Protein AF-A0A847L343-F1 (afdb_monomer_lite)

Secondary structure (DSSP, 8-state):
-HHHHHHHHHHHHHHHHHHHHHHHHIIIIISS--HHHHHHHHHHHHHHHHHHHHHHHHTT----HHHHHHHHHHHHHTT--

Foldseek 3Di:
DPPVVVVVVVVVVVLVVLLVVLQVCCVPPVVPDSVSSVVSVVVVCVVVVLVVVVVCVVVPHDDPPVVVVVSVVVVVVVVVD

pLDDT: mean 85.31, std 11.38, range [40.06, 96.31]

Radius of gyration: 16.52 Å; chains: 1; bounding box: 43×26×42 Å

Structure (mmCIF, N/CA/C/O backbone):
data_AF-A0A847L343-F1
#
_entry.id   AF-A0A847L343-F1
#
loop_
_atom_site.group_PDB
_atom_site.id
_atom_site.type_symbol
_atom_site.label_atom_id
_atom_site.label_alt_id
_atom_site.label_comp_id
_atom_site.label_asym_id
_atom_site.label_entity_id
_atom_site.label_seq_id
_atom_site.pdbx_PDB_ins_code
_atom_site.Cartn_x
_atom_site.Cartn_y
_atom_site.Cartn_z
_atom_site.occupancy
_atom_site.B_iso_or_equiv
_atom_site.auth_seq_id
_atom_site.auth_comp_id
_atom_site.auth_asym_id
_atom_site.auth_atom_id
_atom_site.pdbx_PDB_model_num
ATOM 1 N N . SER A 1 1 ? -25.227 -8.096 0.840 1.00 55.41 1 SER A N 1
ATOM 2 C CA . SER A 1 1 ? -23.882 -8.390 1.381 1.00 55.41 1 SER A CA 1
ATOM 3 C C . SER A 1 1 ? -22.859 -8.900 0.360 1.00 55.41 1 SER A C 1
ATOM 5 O O . SER A 1 1 ? -21.671 -8.789 0.624 1.00 55.41 1 SER A O 1
ATOM 7 N N . SER A 1 2 ? -23.253 -9.384 -0.823 1.00 68.81 2 SER A N 1
ATOM 8 C CA . SER A 1 2 ? -22.339 -10.032 -1.788 1.00 68.81 2 SER A CA 1
ATOM 9 C C . SER A 1 2 ? -21.554 -9.063 -2.690 1.00 68.81 2 SER A C 1
ATOM 11 O O . SER A 1 2 ? -20.376 -9.281 -2.950 1.00 68.81 2 SER A O 1
ATOM 13 N N . ALA A 1 3 ? -22.170 -7.959 -3.129 1.00 78.81 3 ALA A N 1
ATOM 14 C CA . ALA A 1 3 ? -21.535 -7.020 -4.065 1.00 78.81 3 ALA A CA 1
ATOM 15 C C . ALA A 1 3 ? -20.355 -6.244 -3.446 1.00 78.81 3 ALA A C 1
ATOM 17 O O . ALA A 1 3 ? -19.339 -6.026 -4.102 1.00 78.81 3 ALA A O 1
ATOM 18 N N . ILE A 1 4 ? -20.464 -5.864 -2.167 1.00 83.12 4 ILE A N 1
ATOM 19 C CA . ILE A 1 4 ? -19.419 -5.112 -1.454 1.00 83.12 4 ILE A CA 1
ATOM 20 C C . ILE A 1 4 ? -18.200 -6.010 -1.187 1.00 83.12 4 ILE A C 1
ATOM 22 O O . ILE A 1 4 ? -17.071 -5.607 -1.462 1.00 83.12 4 ILE A O 1
ATOM 26 N N . GLY A 1 5 ? -18.425 -7.247 -0.725 1.00 81.81 5 GLY A N 1
ATOM 27 C CA . GLY A 1 5 ? -17.354 -8.225 -0.506 1.00 81.81 5 GLY A CA 1
ATOM 28 C C . GLY A 1 5 ? -16.636 -8.610 -1.802 1.00 81.81 5 GLY A C 1
ATOM 29 O O . GLY A 1 5 ? -15.407 -8.606 -1.848 1.00 81.81 5 GLY A O 1
ATOM 30 N N . PHE A 1 6 ? -17.392 -8.841 -2.883 1.00 88.31 6 PHE A N 1
ATOM 31 C CA . PHE A 1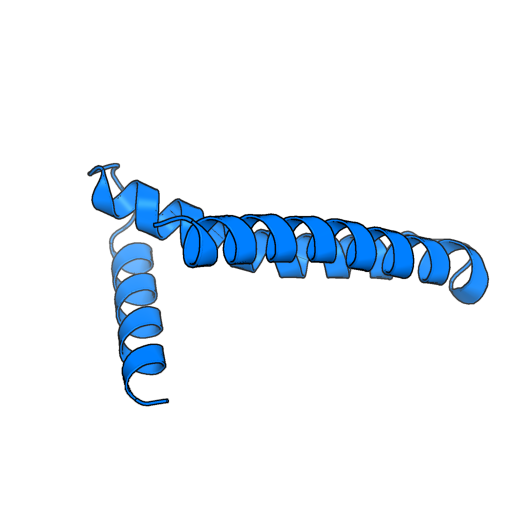 6 ? -16.823 -9.109 -4.205 1.00 88.31 6 PHE A CA 1
ATOM 32 C C . PHE A 1 6 ? -15.969 -7.940 -4.710 1.00 88.31 6 PHE A C 1
ATOM 34 O O . PHE A 1 6 ? -14.843 -8.153 -5.152 1.00 88.31 6 PHE A O 1
ATOM 41 N N . LYS A 1 7 ? -16.451 -6.696 -4.573 1.00 87.69 7 LYS A N 1
ATOM 42 C CA . LYS A 1 7 ? -15.687 -5.494 -4.943 1.00 87.69 7 LYS A CA 1
ATOM 43 C C . LYS A 1 7 ? -14.372 -5.390 -4.161 1.00 87.69 7 LYS A C 1
ATOM 45 O O . LYS A 1 7 ? -13.354 -5.017 -4.738 1.00 87.69 7 LYS A O 1
ATOM 50 N N . GLY A 1 8 ? -14.376 -5.754 -2.877 1.00 87.44 8 GLY A N 1
ATOM 51 C CA . GLY A 1 8 ? -13.169 -5.805 -2.049 1.00 87.44 8 GLY A CA 1
ATOM 52 C C . GLY A 1 8 ? -12.152 -6.836 -2.543 1.00 87.44 8 GLY A C 1
ATOM 53 O O . GLY A 1 8 ? -10.982 -6.508 -2.731 1.00 87.44 8 GLY A O 1
ATOM 54 N N . ILE A 1 9 ? -12.598 -8.064 -2.816 1.00 88.94 9 ILE A N 1
ATOM 55 C CA . ILE A 1 9 ? -11.737 -9.142 -3.330 1.00 88.94 9 ILE A CA 1
ATOM 56 C C . ILE A 1 9 ? -11.190 -8.789 -4.715 1.00 88.94 9 ILE A C 1
ATOM 58 O O . ILE A 1 9 ? -9.988 -8.901 -4.947 1.00 88.94 9 ILE A O 1
ATOM 62 N N . PHE A 1 10 ? -12.042 -8.295 -5.613 1.00 92.38 10 PHE A N 1
ATOM 63 C CA . PHE A 1 10 ? -11.634 -7.855 -6.945 1.00 92.38 10 PHE A CA 1
ATOM 64 C C . PHE A 1 10 ? -10.554 -6.770 -6.879 1.00 92.38 10 PHE A C 1
ATOM 66 O O . PHE A 1 10 ? -9.562 -6.838 -7.602 1.00 92.38 10 PHE A O 1
ATOM 73 N N . LYS A 1 11 ? -10.687 -5.808 -5.956 1.00 89.56 11 LYS A N 1
ATOM 74 C CA . LYS A 1 11 ? -9.664 -4.781 -5.731 1.00 89.56 11 LYS A CA 1
ATOM 75 C C . LYS A 1 11 ? -8.317 -5.396 -5.341 1.00 89.56 11 LYS A C 1
ATOM 77 O O . LYS A 1 11 ? -7.296 -4.982 -5.875 1.00 89.56 11 LYS A O 1
ATOM 82 N N . LYS A 1 12 ? -8.309 -6.413 -4.474 1.00 90.56 12 LYS A N 1
ATOM 83 C CA . LYS A 1 12 ? -7.082 -7.126 -4.073 1.00 90.56 12 LYS A CA 1
ATOM 84 C C . LYS A 1 12 ? -6.457 -7.905 -5.228 1.00 90.56 12 LYS A C 1
ATOM 86 O O . LYS A 1 12 ? -5.244 -7.873 -5.394 1.00 90.56 12 LYS A O 1
ATOM 91 N N . VAL A 1 13 ? -7.272 -8.533 -6.074 1.00 94.00 13 VAL A N 1
ATOM 92 C CA . VAL A 1 13 ? -6.799 -9.180 -7.309 1.00 94.00 13 VAL A CA 1
ATOM 93 C C . VAL A 1 13 ? -6.132 -8.159 -8.241 1.00 94.00 13 VAL A C 1
ATOM 95 O O . VAL A 1 13 ? -5.051 -8.420 -8.763 1.00 94.00 13 VAL A O 1
ATOM 98 N N . MET A 1 14 ? -6.711 -6.964 -8.386 1.00 94.19 14 MET A N 1
ATOM 99 C CA . MET A 1 14 ? -6.120 -5.886 -9.190 1.00 94.19 14 MET A CA 1
ATOM 100 C C . MET A 1 14 ? -4.771 -5.391 -8.651 1.00 94.19 14 MET A C 1
ATOM 102 O O . MET A 1 14 ? -3.904 -5.022 -9.440 1.00 94.19 14 MET A O 1
ATOM 106 N N . ILE A 1 15 ? -4.545 -5.441 -7.334 1.00 93.69 15 ILE A N 1
ATOM 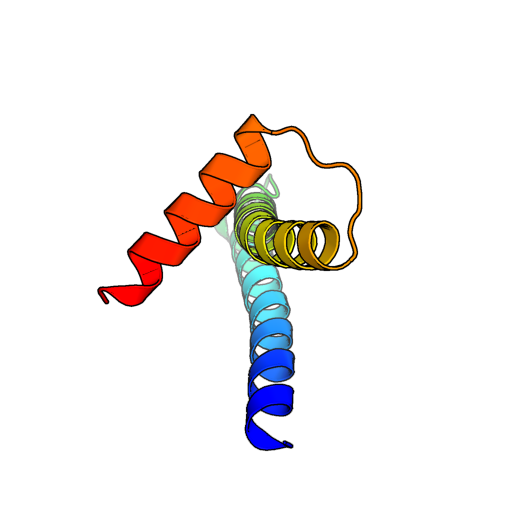107 C CA . ILE A 1 15 ? -3.232 -5.129 -6.745 1.00 93.69 15 ILE A CA 1
ATOM 108 C C . ILE A 1 15 ? -2.174 -6.122 -7.238 1.00 93.69 15 ILE A C 1
ATOM 110 O O . ILE A 1 15 ? -1.101 -5.701 -7.665 1.00 93.69 15 ILE A O 1
ATOM 114 N N . PHE A 1 16 ? -2.477 -7.425 -7.248 1.00 94.06 16 PHE A N 1
ATOM 115 C CA . PHE A 1 16 ? -1.547 -8.431 -7.774 1.00 94.06 16 PHE A CA 1
ATOM 116 C C . PHE A 1 16 ? -1.224 -8.201 -9.253 1.00 94.06 16 PHE A C 1
ATOM 118 O O . PHE A 1 16 ? -0.058 -8.286 -9.640 1.00 94.06 16 PHE A O 1
ATOM 125 N N . PHE A 1 17 ? -2.222 -7.835 -10.065 1.00 96.31 17 PHE A N 1
ATOM 126 C CA . PHE A 1 17 ? -1.988 -7.448 -11.459 1.00 96.31 17 PHE A CA 1
ATOM 127 C C . PHE A 1 17 ? -1.066 -6.230 -11.576 1.00 96.31 17 PHE A C 1
ATOM 129 O O . PHE A 1 17 ? -0.139 -6.246 -12.382 1.00 96.31 17 PHE A O 1
ATOM 136 N N . MET A 1 18 ? -1.256 -5.201 -10.748 1.00 95.62 18 MET A N 1
ATOM 137 C CA . MET A 1 18 ? -0.396 -4.016 -10.770 1.00 95.62 18 MET A CA 1
ATOM 138 C C . MET A 1 18 ? 1.052 -4.343 -10.382 1.00 95.62 18 MET A C 1
ATOM 140 O O . MET A 1 18 ? 1.991 -3.845 -11.001 1.00 95.62 18 MET A O 1
ATOM 144 N N . VAL A 1 19 ? 1.254 -5.223 -9.397 1.00 95.38 19 VAL A N 1
ATOM 145 C CA . VAL A 1 19 ? 2.592 -5.707 -9.020 1.00 95.38 19 VAL A CA 1
ATOM 146 C C . VAL A 1 19 ? 3.236 -6.494 -10.164 1.00 95.38 19 VAL A C 1
ATOM 148 O O . VAL A 1 19 ? 4.426 -6.312 -10.426 1.00 95.38 19 VAL A O 1
ATOM 151 N N . ALA A 1 20 ? 2.465 -7.325 -10.874 1.00 95.06 20 ALA A N 1
ATOM 152 C CA . ALA A 1 20 ? 2.951 -8.047 -12.048 1.00 95.06 20 ALA A CA 1
ATOM 153 C C . ALA A 1 20 ? 3.395 -7.081 -13.158 1.00 95.06 20 ALA A C 1
ATOM 155 O O . ALA A 1 20 ? 4.490 -7.237 -13.689 1.00 95.06 20 ALA A O 1
ATOM 156 N N . ILE A 1 21 ? 2.612 -6.032 -13.432 1.00 95.75 21 ILE A N 1
ATOM 157 C CA . ILE A 1 21 ? 2.980 -4.976 -14.389 1.00 95.75 21 ILE A CA 1
ATOM 158 C C . ILE A 1 21 ? 4.263 -4.265 -13.948 1.00 95.75 21 ILE A C 1
ATOM 160 O O . ILE A 1 21 ? 5.183 -4.111 -14.749 1.00 95.75 21 ILE A O 1
ATOM 164 N N . GLY A 1 22 ? 4.364 -3.873 -12.674 1.00 93.81 22 GLY A N 1
ATOM 165 C CA . GLY A 1 22 ? 5.571 -3.245 -12.131 1.00 93.81 22 GLY A CA 1
ATOM 166 C C . GLY A 1 22 ? 6.808 -4.135 -12.275 1.00 93.81 22 GLY A C 1
ATOM 167 O O . GLY A 1 22 ? 7.875 -3.657 -12.651 1.00 93.81 22 GLY A O 1
ATOM 168 N N . HIS A 1 23 ? 6.651 -5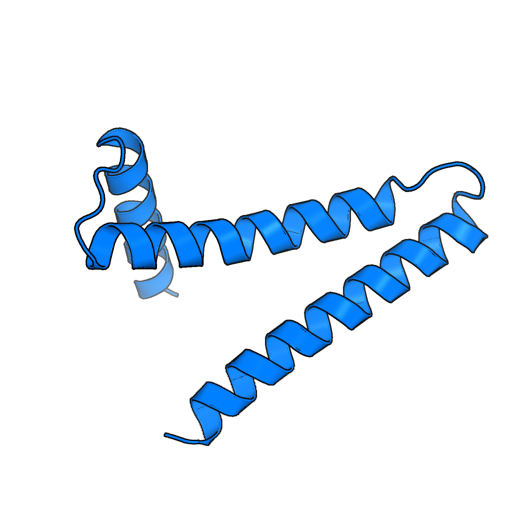.444 -12.065 1.00 94.12 23 HIS A N 1
ATOM 169 C CA . HIS A 1 23 ? 7.713 -6.416 -12.307 1.00 94.12 23 HIS A CA 1
ATOM 170 C C . HIS A 1 23 ? 8.097 -6.518 -13.788 1.00 94.12 23 HIS A C 1
ATOM 172 O O . HIS A 1 23 ? 9.285 -6.552 -14.097 1.00 94.12 23 HIS A O 1
ATOM 178 N N . THR A 1 24 ? 7.122 -6.542 -14.701 1.00 93.75 24 THR A N 1
ATOM 179 C CA . THR A 1 24 ? 7.377 -6.534 -16.147 1.00 93.75 24 THR A CA 1
ATOM 180 C C . THR A 1 24 ? 8.141 -5.272 -16.554 1.00 93.75 24 THR A C 1
ATOM 182 O O . THR A 1 24 ? 9.143 -5.360 -17.256 1.00 93.75 24 THR A O 1
ATOM 185 N N . ILE A 1 25 ? 7.740 -4.100 -16.061 1.00 93.56 25 ILE A N 1
ATOM 186 C CA . ILE A 1 25 ? 8.446 -2.837 -16.316 1.00 93.56 25 ILE A CA 1
ATOM 187 C C . ILE A 1 25 ? 9.897 -2.919 -15.836 1.00 93.56 25 ILE A C 1
ATOM 189 O O . ILE A 1 25 ? 10.810 -2.620 -16.604 1.00 93.56 25 ILE A O 1
ATOM 193 N N . ASP A 1 26 ? 10.125 -3.370 -14.602 1.00 92.00 26 ASP A N 1
ATOM 194 C CA . ASP A 1 26 ? 11.480 -3.541 -14.075 1.00 92.00 26 ASP A CA 1
ATOM 195 C C . ASP A 1 26 ? 12.318 -4.486 -14.953 1.00 92.00 26 ASP A C 1
ATOM 197 O O . ASP A 1 26 ? 13.446 -4.157 -15.322 1.00 92.00 26 ASP A O 1
ATOM 201 N N . ALA A 1 27 ? 11.754 -5.632 -15.343 1.00 91.00 27 ALA A N 1
ATOM 202 C CA . ALA A 1 27 ? 12.457 -6.653 -16.113 1.00 91.00 27 ALA A CA 1
ATOM 203 C C . ALA A 1 27 ? 12.838 -6.188 -17.529 1.00 91.00 27 ALA A C 1
ATOM 205 O O . ALA A 1 27 ? 13.931 -6.499 -18.001 1.00 91.00 27 ALA A O 1
ATOM 206 N N . TYR A 1 28 ? 11.962 -5.441 -18.206 1.00 89.94 28 TYR A N 1
ATOM 207 C CA . TYR A 1 28 ? 12.161 -5.076 -19.613 1.00 89.94 28 TYR A CA 1
ATOM 208 C C . TYR A 1 28 ? 12.752 -3.675 -19.817 1.00 89.94 28 TYR A C 1
ATOM 210 O O . TYR A 1 28 ? 13.514 -3.474 -20.765 1.00 89.94 28 TYR A O 1
ATOM 218 N N . LEU A 1 29 ? 12.429 -2.709 -18.951 1.00 85.19 29 LEU A N 1
ATOM 219 C CA . LEU A 1 29 ? 12.835 -1.307 -19.116 1.00 85.19 29 LEU A CA 1
ATOM 220 C C . LEU A 1 29 ? 14.020 -0.936 -18.223 1.00 85.19 29 LEU A C 1
ATOM 222 O O . LEU A 1 29 ? 14.995 -0.372 -18.714 1.00 85.19 29 LEU A O 1
ATOM 226 N N . ILE A 1 30 ? 13.955 -1.271 -16.932 1.00 83.50 30 ILE A N 1
ATOM 227 C CA . ILE A 1 30 ? 15.026 -0.953 -15.972 1.00 83.50 30 ILE A CA 1
ATOM 228 C C . ILE A 1 30 ? 16.195 -1.941 -16.125 1.00 83.50 30 ILE A C 1
ATOM 230 O O . ILE A 1 30 ? 17.351 -1.553 -15.958 1.00 83.50 30 ILE A O 1
ATOM 234 N N . LYS A 1 31 ? 15.903 -3.198 -16.505 1.00 72.19 31 LYS A N 1
ATOM 235 C CA . LYS A 1 31 ? 16.818 -4.337 -16.739 1.00 72.19 31 LYS A CA 1
ATOM 236 C C . LYS A 1 31 ? 17.584 -4.814 -15.500 1.00 72.19 31 LYS A C 1
ATOM 238 O O . LYS A 1 31 ? 17.692 -6.015 -15.291 1.00 72.19 31 LYS A O 1
ATOM 243 N N . ASN A 1 32 ? 18.085 -3.896 -14.673 1.00 66.69 32 ASN A N 1
ATOM 244 C CA . ASN A 1 32 ? 18.799 -4.164 -13.428 1.00 66.69 32 ASN A CA 1
ATOM 245 C C . ASN A 1 32 ? 18.157 -3.391 -12.273 1.00 66.69 32 ASN A C 1
ATOM 247 O O . ASN A 1 32 ? 18.432 -2.213 -12.059 1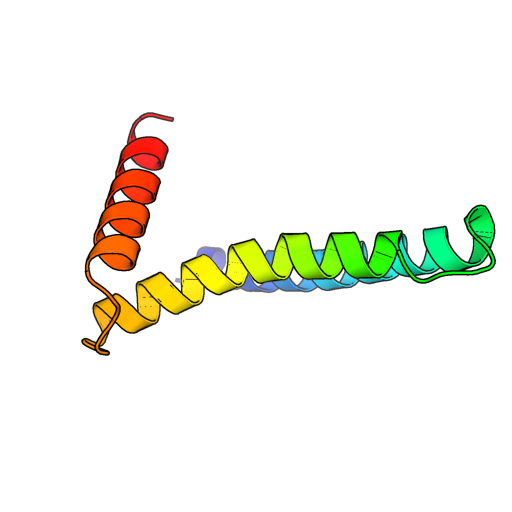.00 66.69 32 ASN A O 1
ATOM 251 N N . GLY A 1 33 ? 17.298 -4.074 -11.520 1.00 72.94 33 GLY A N 1
ATOM 252 C CA . GLY A 1 33 ? 16.641 -3.525 -10.338 1.00 72.94 33 GLY A CA 1
ATOM 253 C C . GLY A 1 33 ? 15.192 -3.981 -10.227 1.00 72.94 33 GLY A C 1
ATOM 254 O O . GLY A 1 33 ? 14.577 -4.387 -11.204 1.00 72.94 33 GLY A O 1
ATOM 255 N N . GLY A 1 34 ? 14.654 -3.938 -9.011 1.00 88.56 34 GLY A N 1
ATOM 256 C CA . GLY A 1 34 ? 13.239 -4.200 -8.730 1.00 88.56 34 GLY A CA 1
ATOM 257 C C . GLY A 1 34 ? 12.531 -2.959 -8.199 1.00 88.56 34 GLY A C 1
ATOM 258 O O . GLY A 1 34 ? 11.673 -3.090 -7.327 1.00 88.56 34 GLY A O 1
ATOM 259 N N . ALA A 1 35 ? 12.988 -1.768 -8.591 1.00 90.88 35 ALA A N 1
ATOM 260 C CA . ALA A 1 35 ? 12.607 -0.513 -7.955 1.00 90.88 35 ALA A CA 1
ATOM 261 C C . ALA A 1 35 ? 11.122 -0.200 -8.165 1.00 90.88 35 ALA A C 1
ATOM 263 O O . ALA A 1 35 ? 10.441 0.147 -7.201 1.00 90.88 35 ALA A O 1
ATOM 264 N N . ILE A 1 36 ? 10.598 -0.391 -9.380 1.00 93.62 36 ILE A N 1
ATOM 265 C CA . ILE A 1 36 ? 9.197 -0.098 -9.699 1.00 93.62 36 ILE A CA 1
ATOM 266 C C . ILE A 1 36 ? 8.273 -1.095 -9.006 1.00 93.62 36 ILE A C 1
ATOM 268 O O . ILE A 1 36 ? 7.341 -0.692 -8.314 1.00 93.62 36 ILE A O 1
ATOM 272 N N . ARG A 1 37 ? 8.556 -2.396 -9.101 1.00 95.25 37 ARG A N 1
ATOM 273 C CA . ARG A 1 37 ? 7.830 -3.453 -8.388 1.00 95.25 37 ARG A CA 1
ATOM 274 C C . ARG A 1 37 ? 7.810 -3.180 -6.891 1.00 95.25 37 ARG A C 1
ATOM 276 O O . ARG A 1 37 ? 6.758 -3.270 -6.268 1.00 95.25 37 ARG A O 1
ATOM 283 N N . THR A 1 38 ? 8.962 -2.846 -6.314 1.00 94.12 38 THR A N 1
ATOM 284 C CA . THR A 1 38 ? 9.084 -2.568 -4.879 1.00 94.12 38 THR A CA 1
ATOM 285 C C . THR A 1 38 ? 8.274 -1.333 -4.495 1.00 94.12 38 THR A C 1
ATOM 287 O O . THR A 1 38 ? 7.522 -1.390 -3.527 1.00 94.12 38 THR A O 1
ATOM 290 N N . ALA A 1 39 ? 8.332 -0.258 -5.285 1.00 94.62 39 ALA A N 1
ATOM 291 C CA . ALA A 1 39 ? 7.526 0.940 -5.063 1.00 94.62 39 ALA A CA 1
ATOM 292 C C . ALA A 1 39 ? 6.017 0.648 -5.128 1.00 94.62 39 ALA A C 1
ATOM 294 O O . ALA A 1 39 ? 5.276 1.057 -4.236 1.00 94.62 39 ALA A O 1
ATOM 295 N N . VAL A 1 40 ? 5.563 -0.117 -6.127 1.00 95.38 40 VAL A N 1
ATOM 296 C CA . VAL A 1 40 ? 4.157 -0.538 -6.255 1.00 95.38 40 VAL A CA 1
ATOM 297 C C . VAL A 1 40 ? 3.722 -1.370 -5.045 1.00 95.38 40 VAL A C 1
ATOM 299 O O . VAL A 1 40 ? 2.651 -1.130 -4.487 1.00 95.38 40 VAL A O 1
ATOM 302 N N . ILE A 1 41 ? 4.556 -2.315 -4.599 1.00 94.94 41 ILE A N 1
ATOM 303 C CA . ILE A 1 41 ? 4.285 -3.123 -3.404 1.00 94.94 41 ILE A CA 1
ATOM 304 C C . ILE A 1 41 ? 4.154 -2.225 -2.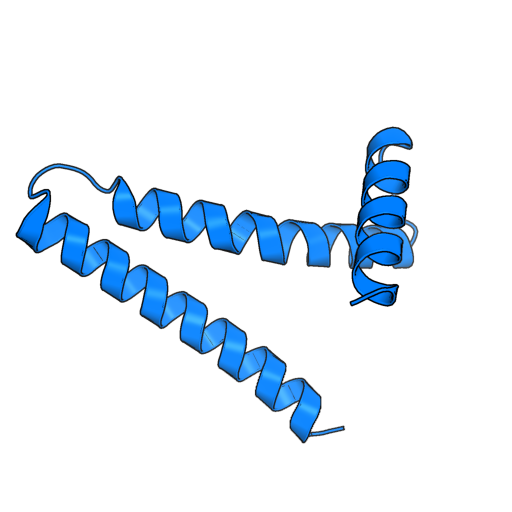167 1.00 94.94 41 ILE A C 1
ATOM 306 O O . ILE A 1 41 ? 3.147 -2.309 -1.469 1.00 94.94 41 ILE A O 1
ATOM 310 N N . PHE A 1 42 ? 5.118 -1.337 -1.907 1.00 95.12 42 PHE A N 1
ATOM 311 C CA . PHE A 1 42 ? 5.077 -0.441 -0.745 1.00 95.12 42 PHE A CA 1
ATOM 312 C C . PHE A 1 42 ? 3.886 0.519 -0.772 1.00 95.12 42 PHE A C 1
ATOM 314 O O . PHE A 1 42 ? 3.284 0.778 0.274 1.00 95.12 42 PHE A O 1
ATOM 321 N N . PHE A 1 43 ? 3.502 1.003 -1.954 1.00 93.75 43 PHE A N 1
ATOM 322 C CA . PHE A 1 43 ? 2.327 1.850 -2.121 1.00 93.75 43 PHE A CA 1
ATOM 323 C C . PHE A 1 43 ? 1.049 1.129 -1.670 1.00 93.75 43 PHE A C 1
ATOM 325 O O . PHE A 1 43 ? 0.294 1.644 -0.843 1.00 93.75 43 PHE A O 1
ATOM 332 N N . TYR A 1 44 ? 0.818 -0.096 -2.151 1.00 93.62 44 TYR A N 1
ATOM 333 C CA . TYR A 1 44 ? -0.385 -0.843 -1.779 1.00 93.62 44 TYR A CA 1
ATOM 334 C C . TYR A 1 44 ? -0.326 -1.433 -0.366 1.00 93.62 44 TYR A C 1
ATOM 336 O O . TYR A 1 44 ? -1.362 -1.481 0.296 1.00 93.62 44 TYR A O 1
ATOM 344 N N . ILE A 1 45 ? 0.860 -1.798 0.137 1.00 93.50 45 ILE A N 1
ATOM 345 C CA . ILE A 1 45 ? 1.044 -2.182 1.545 1.00 93.50 45 ILE A CA 1
ATOM 346 C C . ILE A 1 45 ? 0.668 -1.028 2.469 1.00 93.50 45 ILE A C 1
ATOM 348 O O . ILE A 1 45 ? -0.007 -1.266 3.461 1.00 93.50 45 ILE A O 1
ATOM 352 N N . SER A 1 46 ? 1.043 0.212 2.149 1.00 90.56 46 SER A N 1
ATOM 353 C CA . SER A 1 46 ? 0.661 1.375 2.962 1.00 90.56 46 SER A CA 1
ATOM 354 C C . SER A 1 46 ? -0.866 1.506 3.077 1.00 90.56 46 SER A C 1
ATOM 356 O O . SER A 1 46 ? -1.392 1.720 4.169 1.00 90.56 46 SER A O 1
ATOM 358 N N . ASN A 1 47 ? -1.594 1.281 1.977 1.00 87.56 47 ASN A N 1
ATOM 359 C CA . ASN A 1 47 ? -3.060 1.349 1.946 1.00 87.56 47 ASN A CA 1
ATOM 360 C C . ASN A 1 47 ? -3.742 0.222 2.746 1.00 87.56 47 ASN A C 1
ATOM 362 O O . ASN A 1 47 ? -4.690 0.471 3.497 1.00 87.56 47 ASN A O 1
ATOM 366 N N . GLU A 1 48 ? -3.273 -1.021 2.612 1.00 88.75 48 GLU A N 1
ATOM 367 C CA . GLU A 1 48 ? -3.789 -2.142 3.412 1.00 88.75 48 GLU A CA 1
ATOM 368 C C . GLU A 1 48 ? -3.355 -2.019 4.881 1.00 88.75 48 GLU A C 1
ATOM 370 O O . GLU A 1 48 ? -4.125 -2.339 5.780 1.00 88.75 48 GLU A O 1
ATOM 375 N N . GLY A 1 49 ? -2.163 -1.477 5.138 1.00 90.50 49 GLY A N 1
ATOM 376 C CA . GLY A 1 49 ? -1.630 -1.204 6.469 1.00 90.50 49 GLY A CA 1
ATOM 377 C C . GLY A 1 49 ? -2.520 -0.255 7.266 1.00 90.50 49 GLY A C 1
ATOM 378 O O . GLY A 1 49 ? -2.844 -0.554 8.412 1.00 90.50 49 GLY A O 1
ATOM 379 N N . ILE A 1 50 ? -3.007 0.827 6.649 1.00 88.25 50 ILE A N 1
ATOM 380 C CA . ILE A 1 50 ? -4.006 1.717 7.268 1.00 88.25 50 ILE A CA 1
ATOM 381 C C . ILE A 1 50 ? -5.284 0.942 7.617 1.00 88.25 50 ILE A C 1
ATOM 383 O O . ILE A 1 50 ? -5.796 1.068 8.727 1.00 88.25 50 ILE A O 1
ATOM 387 N N . SER A 1 51 ? -5.771 0.099 6.702 1.00 86.44 51 SER A N 1
ATOM 388 C CA . SER A 1 51 ? -6.987 -0.702 6.921 1.00 86.44 51 SER A CA 1
ATOM 389 C C . SER A 1 51 ? -6.815 -1.710 8.072 1.00 86.44 51 SER A C 1
ATOM 391 O O . SER A 1 51 ? -7.733 -1.926 8.863 1.00 86.44 51 SER A O 1
ATOM 393 N N . ILE A 1 52 ? -5.623 -2.304 8.205 1.00 89.00 52 ILE A N 1
ATOM 394 C CA . ILE A 1 52 ? -5.259 -3.202 9.312 1.00 89.00 52 ILE A CA 1
ATOM 395 C C . ILE A 1 52 ? -5.174 -2.432 10.629 1.00 89.00 52 ILE A C 1
ATOM 397 O O . ILE A 1 52 ? -5.687 -2.913 11.640 1.00 89.00 52 ILE A O 1
ATOM 401 N N . LEU A 1 53 ? -4.550 -1.252 10.634 1.00 88.75 53 LEU A N 1
ATOM 402 C CA . LEU A 1 53 ? -4.455 -0.400 11.819 1.00 88.75 53 LEU A CA 1
ATOM 403 C C . LEU A 1 53 ? -5.840 0.035 12.308 1.00 88.75 53 LEU A C 1
ATOM 405 O O . LEU A 1 53 ? -6.106 -0.049 13.503 1.00 88.75 53 LEU A O 1
ATOM 409 N N . GLU A 1 54 ? -6.741 0.418 11.400 1.00 85.44 54 GLU A N 1
ATOM 410 C CA . GLU A 1 54 ? -8.131 0.739 11.741 1.00 85.44 54 GLU A CA 1
ATOM 411 C C . GLU A 1 54 ? -8.838 -0.463 12.381 1.00 85.44 54 GLU A C 1
ATOM 413 O O . GLU A 1 54 ? -9.427 -0.341 13.456 1.00 85.44 54 GLU A O 1
ATOM 418 N N . ASN A 1 55 ? -8.737 -1.647 11.770 1.00 87.38 55 ASN A N 1
ATOM 419 C CA . ASN A 1 55 ? -9.327 -2.855 12.340 1.00 87.38 55 ASN A CA 1
ATOM 420 C C . ASN A 1 55 ? -8.717 -3.208 13.707 1.00 87.38 55 ASN A C 1
ATOM 422 O O . ASN A 1 55 ? -9.442 -3.577 14.625 1.00 87.38 55 ASN A O 1
ATOM 426 N N . SER A 1 56 ? -7.401 -3.040 13.862 1.00 89.88 56 SER A N 1
ATOM 427 C CA . SER A 1 56 ? -6.678 -3.279 15.119 1.00 89.88 56 SER A CA 1
ATOM 428 C C . SER A 1 56 ? -7.147 -2.333 16.228 1.00 89.88 56 SER A C 1
ATOM 430 O O . SER A 1 56 ? -7.338 -2.760 17.366 1.00 89.88 56 SER A O 1
ATOM 432 N N . ALA A 1 57 ? -7.398 -1.064 15.889 1.00 87.38 57 ALA A N 1
ATOM 433 C CA . ALA A 1 57 ? -7.924 -0.067 16.818 1.00 87.38 57 ALA A CA 1
ATOM 434 C C . ALA A 1 57 ? -9.337 -0.442 17.279 1.00 87.38 57 ALA A C 1
ATOM 436 O O . ALA A 1 57 ? -9.650 -0.362 18.465 1.00 87.38 57 ALA A O 1
ATOM 437 N N . ASN A 1 58 ? -10.175 -0.883 16.335 1.00 85.69 58 ASN A N 1
ATOM 438 C CA . ASN A 1 58 ? -11.566 -1.251 16.590 1.00 85.69 58 ASN A CA 1
ATOM 439 C C . ASN A 1 58 ? -11.699 -2.482 17.497 1.00 85.69 58 ASN A C 1
ATOM 441 O O . ASN A 1 58 ? -12.635 -2.544 18.288 1.00 85.69 58 ASN A O 1
ATOM 445 N N . ILE A 1 59 ? -10.769 -3.441 17.420 1.00 90.94 59 ILE A N 1
ATOM 446 C CA . ILE A 1 59 ? -10.746 -4.615 18.314 1.00 90.94 59 ILE A CA 1
ATOM 447 C C . ILE A 1 59 ? -10.055 -4.341 19.662 1.00 90.94 59 ILE A C 1
ATOM 449 O O . ILE A 1 59 ? -9.889 -5.259 20.462 1.00 90.94 59 ILE A O 1
ATOM 453 N N . GLY A 1 60 ? -9.653 -3.093 19.927 1.00 85.94 60 GLY A N 1
ATOM 454 C CA . GLY A 1 60 ? -9.096 -2.670 21.212 1.00 85.94 60 GLY A CA 1
ATOM 455 C C . GLY A 1 60 ? -7.615 -2.993 21.415 1.00 85.94 60 GLY A C 1
ATOM 456 O O . GLY A 1 60 ? -7.148 -2.962 22.554 1.00 85.94 60 GLY A O 1
ATOM 457 N N . LEU A 1 61 ? -6.859 -3.289 20.349 1.00 89.56 61 LEU A N 1
ATOM 458 C CA . LEU A 1 61 ? -5.411 -3.442 20.484 1.00 89.56 61 LEU A CA 1
ATOM 459 C C . LEU A 1 61 ? -4.773 -2.104 20.894 1.00 89.56 61 LEU A C 1
ATOM 461 O O . LEU A 1 61 ? -5.200 -1.044 20.426 1.00 89.56 61 LEU A O 1
ATOM 465 N N . PRO A 1 62 ? -3.740 -2.126 21.755 1.00 84.94 62 PRO A N 1
ATOM 466 C CA . PRO A 1 62 ? -3.035 -0.915 22.142 1.00 84.94 62 PRO A CA 1
ATOM 467 C C . PRO A 1 62 ? -2.268 -0.362 20.936 1.00 84.94 62 PRO A C 1
ATOM 469 O O . PRO A 1 62 ? -1.297 -0.955 20.470 1.00 84.94 62 PRO A O 1
ATOM 472 N N . ILE A 1 63 ? -2.706 0.792 20.437 1.00 85.56 63 ILE A N 1
ATOM 473 C CA . ILE A 1 63 ? -2.041 1.544 19.369 1.00 85.56 63 ILE A CA 1
ATOM 474 C C . ILE A 1 63 ? -1.546 2.869 19.962 1.00 85.56 63 ILE A C 1
ATOM 476 O O . ILE A 1 63 ? -2.275 3.478 20.751 1.00 85.56 63 ILE A O 1
ATOM 480 N N . PRO A 1 64 ? -0.339 3.350 19.608 1.00 88.00 64 PRO A N 1
ATOM 481 C CA . PRO A 1 64 ? 0.154 4.644 20.072 1.00 88.00 64 PRO A CA 1
ATOM 482 C C . PRO A 1 64 ? -0.853 5.776 19.816 1.00 88.00 64 PRO A C 1
ATOM 484 O O . PRO A 1 64 ? -1.368 5.898 18.705 1.00 88.00 64 PRO A O 1
ATOM 487 N N . GLY A 1 65 ? -1.090 6.632 20.818 1.00 82.31 65 GLY A N 1
ATOM 488 C CA . GLY A 1 65 ? -2.104 7.699 20.754 1.00 82.31 65 GLY A CA 1
ATOM 489 C C . GLY A 1 65 ? -1.970 8.593 19.520 1.00 82.31 65 GLY A C 1
ATOM 490 O O . GLY A 1 65 ? -2.925 8.742 18.770 1.00 82.31 65 GLY A O 1
ATOM 491 N N . LYS A 1 66 ? -0.745 9.038 19.206 1.00 84.56 66 LYS A N 1
ATOM 492 C CA . LYS A 1 66 ? -0.471 9.836 17.998 1.00 84.56 66 LYS A CA 1
ATOM 493 C C . LYS A 1 66 ? -0.901 9.145 16.701 1.00 84.56 66 LYS A C 1
ATOM 495 O O . LYS A 1 66 ? -1.351 9.807 15.776 1.00 84.56 66 LYS A O 1
ATOM 500 N N . LEU A 1 67 ? -0.748 7.822 16.615 1.00 84.19 67 LEU A N 1
ATOM 501 C CA . LEU A 1 67 ? -1.139 7.064 15.428 1.00 84.19 67 LEU A CA 1
ATOM 502 C C . LEU A 1 67 ? -2.665 6.953 15.339 1.00 84.19 67 LEU A C 1
ATOM 504 O O . LEU A 1 67 ? -3.219 7.074 14.253 1.00 84.19 67 LEU A O 1
ATOM 508 N N . LYS A 1 68 ? -3.348 6.791 16.479 1.00 82.50 68 LYS A N 1
ATOM 509 C CA . LYS A 1 68 ? -4.813 6.824 16.552 1.00 82.50 68 LYS A CA 1
ATOM 510 C C . LYS A 1 68 ? -5.369 8.178 16.102 1.00 82.50 68 LYS A C 1
ATOM 512 O O . LYS A 1 68 ? -6.304 8.193 15.309 1.00 82.50 68 LYS A O 1
ATOM 517 N N . ASP A 1 69 ? -4.773 9.280 16.549 1.00 84.06 69 ASP A N 1
ATOM 518 C CA . ASP A 1 69 ? -5.213 10.635 16.192 1.00 84.06 69 ASP A CA 1
ATOM 519 C C . ASP A 1 69 ? -5.087 10.885 14.680 1.00 84.06 69 ASP A C 1
ATOM 521 O O . ASP A 1 69 ? -6.033 11.344 14.043 1.00 84.06 69 ASP A O 1
ATOM 525 N N . ILE A 1 70 ? -3.963 10.474 14.078 1.00 85.25 70 ILE A N 1
ATOM 526 C CA . ILE A 1 70 ? -3.754 10.546 12.621 1.00 85.25 70 ILE A CA 1
ATOM 527 C C . ILE A 1 70 ? -4.800 9.706 11.871 1.00 85.25 70 ILE A C 1
ATOM 529 O O . ILE A 1 70 ? -5.347 10.156 10.866 1.00 85.25 70 ILE A O 1
ATOM 533 N N . LEU A 1 71 ? -5.107 8.492 12.345 1.00 82.19 71 LEU A N 1
ATOM 534 C CA . LEU A 1 71 ? -6.118 7.632 11.714 1.00 82.19 71 LEU A CA 1
ATOM 535 C C . LEU A 1 71 ? -7.525 8.245 11.771 1.00 82.19 71 LEU A C 1
ATOM 537 O O . LEU A 1 71 ? -8.288 8.082 10.819 1.00 82.19 71 LEU A O 1
ATOM 541 N N . VAL A 1 72 ? -7.870 8.944 12.858 1.00 80.38 72 VAL A N 1
ATOM 542 C CA . VAL A 1 72 ? -9.147 9.667 12.984 1.00 80.38 72 VAL A CA 1
ATOM 543 C C . VAL A 1 72 ? -9.200 10.832 11.997 1.00 80.38 72 VAL A C 1
ATOM 545 O O . VAL A 1 72 ? -10.166 10.924 11.242 1.00 80.38 72 VAL A O 1
ATOM 548 N N . GLN A 1 73 ? -8.144 11.646 11.924 1.00 81.75 73 GLN A N 1
ATOM 549 C CA . GLN A 1 73 ? -8.060 12.769 10.986 1.00 81.75 73 GLN A CA 1
ATOM 550 C C . GLN A 1 73 ? -8.202 12.310 9.522 1.00 81.75 73 GLN A C 1
ATOM 552 O O . GLN A 1 73 ? -9.025 12.838 8.779 1.00 81.75 73 GLN A O 1
ATOM 557 N N . LEU A 1 74 ? -7.498 11.241 9.126 1.00 81.12 74 LEU A N 1
ATOM 558 C CA . LEU A 1 74 ? -7.607 10.653 7.780 1.00 81.12 74 LEU A CA 1
ATOM 559 C C . LEU A 1 74 ? -9.025 10.162 7.434 1.00 81.12 74 LEU A C 1
ATOM 561 O O . LEU A 1 74 ? -9.365 10.008 6.258 1.00 81.12 74 LEU A O 1
ATOM 565 N N . LYS A 1 75 ? -9.841 9.839 8.442 1.00 74.44 75 LYS A N 1
ATOM 566 C CA . LYS A 1 75 ? -11.219 9.369 8.264 1.00 74.44 75 LYS A CA 1
ATOM 567 C C . LYS A 1 75 ? -12.206 10.526 8.126 1.00 74.44 75 LYS A C 1
ATOM 569 O O . LYS A 1 75 ? -13.191 10.375 7.405 1.00 74.44 75 LYS A O 1
ATOM 574 N N . GLU A 1 76 ? -11.950 11.646 8.796 1.00 74.44 76 GLU A N 1
ATOM 575 C CA . GLU A 1 76 ? -12.750 12.870 8.681 1.00 74.44 76 GLU A CA 1
ATOM 576 C C . GLU A 1 76 ? -12.584 13.518 7.304 1.00 74.44 76 GLU A C 1
ATOM 578 O O . GLU A 1 76 ? -13.593 13.851 6.682 1.00 74.44 76 GLU A O 1
ATOM 583 N N . ASP A 1 77 ? -11.358 13.558 6.773 1.00 69.31 77 ASP A N 1
ATOM 584 C CA . ASP A 1 77 ? -11.078 14.089 5.430 1.00 69.31 77 ASP A CA 1
ATOM 585 C C . ASP A 1 77 ? -11.856 13.334 4.335 1.00 69.31 77 ASP A C 1
ATOM 587 O O . ASP A 1 77 ? -12.444 13.940 3.445 1.00 69.31 77 ASP A O 1
ATOM 591 N N . LYS A 1 78 ? -11.976 12.002 4.443 1.00 59.41 78 LYS A N 1
ATOM 592 C CA . LYS A 1 78 ? -12.742 11.172 3.488 1.00 59.41 78 LYS A CA 1
ATOM 593 C C . LYS A 1 78 ? -14.258 11.376 3.523 1.00 59.41 78 LYS A C 1
ATOM 595 O O . LYS A 1 78 ? -14.953 10.776 2.709 1.00 59.41 78 LYS A O 1
ATOM 600 N N . LYS A 1 79 ? -14.794 12.098 4.510 1.00 49.53 79 LYS A N 1
ATOM 601 C CA . LYS A 1 79 ? -16.242 12.292 4.683 1.00 49.53 79 LYS A CA 1
ATOM 602 C C . LYS A 1 79 ? -16.747 13.578 4.017 1.00 49.53 79 LYS A C 1
ATOM 604 O O . LYS A 1 79 ? -17.958 13.791 3.999 1.00 49.53 79 LYS A O 1
ATOM 609 N N . TYR A 1 80 ? -15.835 14.418 3.523 1.00 45.38 80 TYR A N 1
ATOM 610 C CA . TYR A 1 80 ? -16.128 15.693 2.865 1.00 45.38 80 TYR A CA 1
ATOM 611 C C . TYR A 1 80 ? -15.875 15.672 1.341 1.00 45.38 80 TYR A C 1
ATOM 613 O O . TYR A 1 80 ? -16.157 16.669 0.677 1.00 45.38 80 TYR A O 1
ATOM 621 N N . ASP A 1 81 ? -15.418 14.528 0.815 1.00 40.06 81 ASP A N 1
ATOM 622 C CA . ASP A 1 81 ? -15.338 14.160 -0.611 1.00 40.06 81 ASP A CA 1
ATOM 623 C C . ASP A 1 81 ? -16.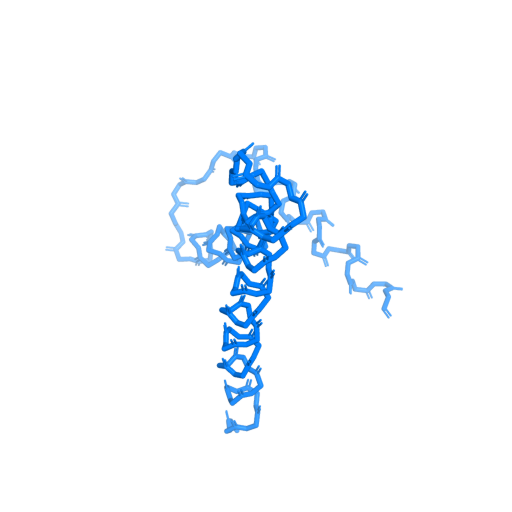424 13.125 -0.966 1.00 40.06 81 ASP A C 1
ATOM 625 O O . ASP A 1 81 ? -16.942 13.160 -2.108 1.00 40.06 81 ASP A O 1
#

Sequence (81 aa):
SSAIGFKGIFKKVMIFFMVAIGHTIDAYLIKNGGAIRTAVIFFYISNEGISILENSANIGLPIPGKLKDILVQLKEDKKYD